Protein AF-A0A7S4CC26-F1 (afdb_monomer_lite)

Sequence (156 aa):
PGPRTLVMPVPAEPAARDADAAAPRGAADDAGGARDVPTRAAEDPASACGAPAGGPRGDAGLRPLRVLFMHGLESGPLGSKAQYLSGRFQAVETPDMQMSLWRIDRRNSLTRSLLRTVVSGLWPSQWVAGAMTESLAGCLEVQRAAVADFRPDVVV

Secondary structure (DSSP, 8-state):
-------PPPPPPP--------------------------------SSS------------PPPPEEE----TT--TTSHHHHHHHTT-SEEE-----EESS-TTSTEEHHHHHHHHHHTT--HHHHHHHHHHHHHHHHHHHHHHHHHHH--SEE-

pLDDT: mean 73.36, std 20.67, range [33.28, 97.5]

Foldseek 3Di:
DDDDDDDDDDPDDDPDDPDDDDDDDDDDDPDDDPPPPPPPPPPDPPPPDDDPPDDDDPPPPDDFAAEEEEDDQVAACPGPVVVVCVVPGVHYDYFGLQEDDPDLPTQLYLVVQLVVCVVVVDDPVCSNVRSVVSSVVSSVVSVVVCCVVRVGPYYD

Radius of gyration: 20.65 Å; chains: 1; bounding box: 57×34×63 Å

Structure (mmCIF, N/CA/C/O backbone):
data_AF-A0A7S4CC26-F1
#
_entry.id   AF-A0A7S4CC26-F1
#
loop_
_atom_site.group_PDB
_atom_site.id
_atom_site.type_symbol
_atom_site.label_atom_id
_atom_site.label_alt_id
_atom_site.label_comp_id
_atom_site.label_asym_id
_atom_site.label_entity_id
_atom_site.label_seq_id
_atom_site.pdbx_PDB_ins_code
_atom_site.Cartn_x
_atom_site.Cartn_y
_atom_site.Cartn_z
_atom_site.occupancy
_atom_site.B_iso_or_equiv
_atom_site.auth_seq_id
_atom_site.auth_comp_id
_atom_site.auth_asym_id
_atom_site.auth_atom_id
_atom_site.pdbx_PDB_model_num
ATOM 1 N N . PRO A 1 1 ? -32.253 14.923 7.658 1.00 59.09 1 PRO A N 1
ATOM 2 C CA . PRO A 1 1 ? -30.943 14.828 8.349 1.00 59.09 1 PRO A CA 1
ATOM 3 C C . PRO A 1 1 ? -29.821 14.520 7.343 1.00 59.09 1 PRO A C 1
ATOM 5 O O . PRO A 1 1 ? -29.823 13.452 6.744 1.00 59.09 1 PRO A O 1
ATOM 8 N N . GLY A 1 2 ? -28.942 15.493 7.079 1.00 60.69 2 GLY A N 1
ATOM 9 C CA . GLY A 1 2 ? -27.825 15.345 6.133 1.00 60.69 2 GLY A CA 1
ATOM 10 C C . GLY A 1 2 ? -26.623 14.590 6.726 1.00 60.69 2 GLY A C 1
ATOM 11 O O . GLY A 1 2 ? -26.572 14.401 7.946 1.00 60.69 2 GLY A O 1
ATOM 12 N N . PRO A 1 3 ? -25.660 14.158 5.890 1.00 54.72 3 PRO A N 1
ATOM 13 C CA . PRO A 1 3 ? -24.458 13.474 6.355 1.00 54.72 3 PRO A CA 1
ATOM 14 C C . PRO A 1 3 ? -23.608 14.412 7.222 1.00 54.72 3 PRO A C 1
ATOM 16 O O . PRO A 1 3 ? -23.310 15.542 6.837 1.00 54.72 3 PRO A O 1
ATOM 19 N N . ARG A 1 4 ? -23.232 13.948 8.418 1.00 57.81 4 ARG A N 1
ATOM 20 C CA . ARG A 1 4 ? -22.296 14.648 9.304 1.00 57.81 4 ARG A CA 1
ATOM 21 C C . ARG A 1 4 ? -20.874 14.236 8.937 1.00 57.81 4 ARG A C 1
ATOM 23 O O . ARG A 1 4 ? -20.470 13.116 9.230 1.00 57.81 4 ARG A O 1
ATOM 30 N N . THR A 1 5 ? -20.122 15.140 8.323 1.00 52.19 5 THR A N 1
ATOM 31 C CA . THR A 1 5 ? -18.679 14.971 8.125 1.00 52.19 5 THR A CA 1
ATOM 32 C C . THR A 1 5 ? -17.976 15.159 9.467 1.00 52.19 5 THR A C 1
ATOM 34 O O . THR A 1 5 ? -17.990 16.252 10.032 1.00 52.19 5 THR A O 1
ATOM 37 N N . LEU A 1 6 ? -17.386 14.091 10.003 1.00 61.38 6 LEU A N 1
ATOM 38 C CA . LEU A 1 6 ? -16.538 14.161 11.188 1.00 61.38 6 LEU A CA 1
ATOM 39 C C . LEU A 1 6 ? -15.134 14.597 10.749 1.00 61.38 6 LEU A C 1
ATOM 41 O O . LEU A 1 6 ? -14.374 13.799 10.209 1.00 61.38 6 LEU A O 1
ATOM 45 N N . VAL A 1 7 ? -14.792 15.865 10.964 1.00 58.50 7 VAL A N 1
ATOM 46 C CA . VAL A 1 7 ? -13.420 16.351 10.778 1.00 58.50 7 VAL A CA 1
ATOM 47 C C . VAL A 1 7 ? -12.640 16.017 12.045 1.00 58.50 7 VAL A C 1
ATOM 49 O O . VAL A 1 7 ? -12.906 16.583 13.105 1.00 58.50 7 VAL A O 1
ATOM 52 N N . MET A 1 8 ? -11.706 15.070 11.961 1.00 54.47 8 MET A N 1
ATOM 53 C CA . MET A 1 8 ? -10.798 14.794 13.071 1.00 54.47 8 MET A CA 1
ATOM 54 C C . MET A 1 8 ? -9.665 15.829 13.078 1.00 54.47 8 MET A C 1
ATOM 56 O O . MET A 1 8 ? -9.045 16.043 12.035 1.00 54.47 8 MET A O 1
ATOM 60 N N . PRO A 1 9 ? -9.372 16.477 14.220 1.00 67.94 9 PRO A N 1
ATOM 61 C CA . PRO A 1 9 ? -8.213 17.352 14.325 1.00 67.94 9 PRO A CA 1
ATOM 62 C C . PRO A 1 9 ? -6.939 16.521 14.138 1.00 67.94 9 PRO A C 1
ATOM 64 O O . PRO A 1 9 ? -6.710 15.550 14.861 1.00 67.94 9 PRO A O 1
ATOM 67 N N . VAL A 1 10 ? -6.120 16.898 13.155 1.00 69.94 10 VAL A N 1
ATOM 68 C CA . VAL A 1 10 ? -4.783 16.328 12.961 1.00 69.94 10 VAL A CA 1
ATOM 69 C C . VAL A 1 10 ? -3.922 16.791 14.143 1.00 69.94 10 VAL A C 1
ATOM 71 O O . VAL A 1 10 ? -3.829 18.002 14.364 1.00 69.94 10 VAL A O 1
ATOM 74 N N . PRO A 1 11 ? -3.336 15.884 14.946 1.00 63.31 11 PRO A N 1
ATOM 75 C CA . PRO A 1 11 ? -2.432 16.293 16.012 1.00 63.31 11 PRO A CA 1
ATOM 76 C C . PRO A 1 11 ? -1.239 17.040 15.406 1.00 63.31 11 PRO A C 1
ATOM 78 O O . PRO A 1 11 ? -0.717 16.634 14.369 1.00 63.31 11 PRO A O 1
ATOM 81 N N . ALA A 1 12 ? -0.830 18.138 16.047 1.00 69.31 12 ALA A N 1
ATOM 82 C CA . ALA A 1 12 ? 0.349 18.894 15.642 1.00 69.31 12 ALA A CA 1
ATOM 83 C C . ALA A 1 12 ? 1.565 17.957 15.574 1.00 69.31 12 ALA A C 1
ATOM 85 O O . ALA A 1 12 ? 1.810 17.198 16.517 1.00 69.31 12 ALA A O 1
ATOM 86 N N . GLU A 1 13 ? 2.295 17.989 14.456 1.00 57.09 13 GLU A N 1
ATOM 87 C CA . GLU A 1 13 ? 3.523 17.213 14.316 1.00 57.09 13 GLU A CA 1
ATOM 88 C C . GLU A 1 13 ? 4.497 17.578 15.445 1.00 57.09 13 GLU A C 1
ATOM 90 O O . GLU A 1 13 ? 4.681 18.765 15.740 1.00 57.09 13 GLU A O 1
ATOM 95 N N . PRO A 1 14 ? 5.132 16.592 16.101 1.00 62.78 14 PRO A N 1
ATOM 96 C CA . PRO A 1 14 ? 6.229 16.889 17.002 1.00 62.78 14 PRO A CA 1
ATOM 97 C C . PRO A 1 14 ? 7.335 17.574 16.194 1.00 62.78 14 PRO A C 1
ATOM 99 O O . PRO A 1 14 ? 7.742 17.068 15.149 1.00 62.78 14 PRO A O 1
ATOM 102 N N . ALA A 1 15 ? 7.797 18.729 16.683 1.00 59.16 15 ALA A N 1
ATOM 103 C CA . ALA A 1 15 ? 8.883 19.490 16.080 1.00 59.16 15 ALA A CA 1
ATOM 104 C C . ALA A 1 15 ? 10.038 18.553 15.701 1.00 59.16 15 ALA A C 1
ATOM 106 O O . ALA A 1 15 ? 10.518 17.784 16.543 1.00 59.16 15 ALA A O 1
ATOM 107 N N . ALA A 1 16 ? 10.431 18.606 14.426 1.00 44.78 16 ALA A N 1
ATOM 108 C CA . ALA A 1 16 ? 11.538 17.843 13.880 1.00 44.78 16 ALA A CA 1
ATOM 109 C C . ALA A 1 16 ? 12.756 18.018 14.794 1.00 44.78 16 ALA A C 1
ATOM 111 O O . ALA A 1 16 ? 13.271 19.121 14.961 1.00 44.78 16 ALA A O 1
ATOM 112 N N . ARG A 1 17 ? 13.178 16.927 15.437 1.00 52.69 17 ARG A N 1
ATOM 113 C CA . ARG A 1 17 ? 14.485 16.880 16.085 1.00 52.69 17 ARG A CA 1
ATOM 114 C C . ARG A 1 17 ? 15.518 16.891 14.971 1.00 52.69 17 ARG A C 1
ATOM 116 O O . ARG A 1 17 ? 15.419 16.069 14.060 1.00 52.69 17 ARG A O 1
ATOM 123 N N . ASP A 1 18 ? 16.465 17.818 15.065 1.00 44.84 18 ASP A N 1
ATOM 124 C CA . ASP A 1 18 ? 17.619 17.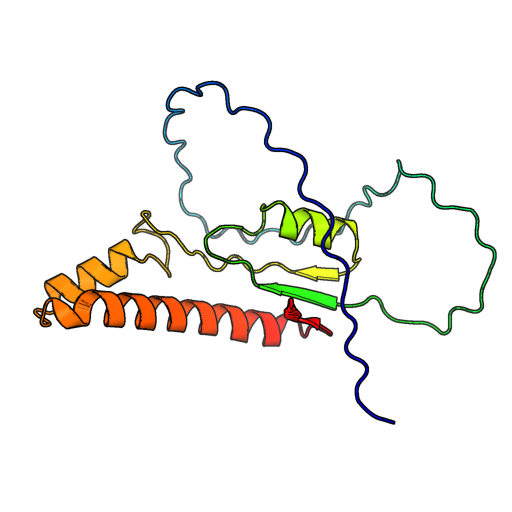906 14.180 1.00 44.84 18 ASP A CA 1
ATOM 125 C C . ASP A 1 18 ? 18.243 16.517 14.014 1.00 44.84 18 ASP A C 1
ATOM 127 O O . ASP A 1 18 ? 18.694 15.882 14.973 1.00 44.84 18 ASP A O 1
ATOM 131 N N . ALA A 1 19 ? 18.173 16.013 12.783 1.00 45.62 19 ALA A N 1
ATOM 132 C CA . ALA A 1 19 ? 18.759 14.749 12.392 1.00 45.62 19 ALA A CA 1
ATOM 133 C C . ALA A 1 19 ? 20.274 14.940 12.321 1.00 45.62 19 ALA A C 1
ATOM 135 O O . ALA A 1 19 ? 20.821 15.388 11.314 1.00 45.62 19 ALA A O 1
ATOM 136 N N . ASP A 1 20 ? 20.928 14.614 13.428 1.00 43.22 20 ASP A N 1
ATOM 137 C CA . ASP A 1 20 ? 22.369 14.449 13.497 1.00 43.22 20 ASP A CA 1
ATOM 138 C C . ASP A 1 20 ? 22.813 13.353 12.510 1.00 43.22 20 ASP A C 1
ATOM 140 O O . ASP A 1 20 ? 22.125 12.345 12.299 1.00 43.22 20 ASP A O 1
ATOM 144 N N . ALA A 1 21 ? 23.946 13.591 11.858 1.00 50.72 21 ALA A N 1
ATOM 145 C CA . ALA A 1 21 ? 24.434 12.851 10.703 1.00 50.72 21 ALA A CA 1
ATOM 146 C C . ALA A 1 21 ? 24.610 11.347 10.993 1.00 50.72 21 ALA A C 1
ATOM 148 O O . ALA A 1 21 ? 25.592 10.913 11.597 1.00 50.72 21 ALA A O 1
ATOM 149 N N . ALA A 1 22 ? 23.680 10.521 10.506 1.00 40.91 22 ALA A N 1
ATOM 150 C CA . ALA A 1 22 ? 23.797 9.068 10.552 1.00 40.91 22 ALA A CA 1
ATOM 151 C C . ALA A 1 22 ? 24.487 8.539 9.283 1.00 40.91 22 ALA A C 1
ATOM 153 O O . ALA A 1 22 ? 23.945 8.588 8.180 1.00 40.91 22 ALA A O 1
ATOM 154 N N . ALA A 1 23 ? 25.694 8.009 9.479 1.00 38.34 23 ALA A N 1
ATOM 155 C CA . ALA A 1 23 ? 26.472 7.243 8.510 1.00 38.34 23 ALA A CA 1
ATOM 156 C C . ALA A 1 23 ? 25.659 6.105 7.844 1.00 38.34 23 ALA A C 1
ATOM 158 O O . ALA A 1 23 ? 24.732 5.568 8.462 1.00 38.34 23 ALA A O 1
ATOM 159 N N . PRO A 1 24 ? 26.021 5.681 6.614 1.00 45.22 24 PRO A N 1
ATOM 160 C CA . PRO A 1 24 ? 25.310 4.631 5.890 1.00 45.22 24 PRO A CA 1
ATOM 161 C C . PRO A 1 24 ? 25.393 3.305 6.654 1.00 45.22 24 PRO A C 1
ATOM 163 O O . PRO A 1 24 ? 26.444 2.667 6.723 1.00 45.22 24 PRO A O 1
ATOM 166 N N . ARG A 1 25 ? 24.270 2.878 7.240 1.00 42.69 25 ARG A N 1
ATOM 167 C CA . ARG A 1 25 ? 24.131 1.525 7.783 1.00 42.69 25 ARG A CA 1
ATOM 168 C C . ARG A 1 25 ? 23.895 0.569 6.623 1.00 42.69 25 ARG A C 1
ATOM 170 O O . ARG A 1 25 ? 22.984 0.768 5.823 1.00 42.69 25 ARG A O 1
ATOM 177 N N . GLY A 1 26 ? 24.777 -0.422 6.541 1.00 34.66 26 GLY A N 1
ATOM 178 C CA . GLY A 1 26 ? 24.807 -1.438 5.503 1.00 34.66 26 GLY A CA 1
ATOM 179 C C . GLY A 1 26 ? 23.460 -2.121 5.302 1.00 34.66 26 GLY A C 1
ATOM 180 O O . GLY A 1 26 ? 22.695 -2.328 6.246 1.00 34.66 26 GLY A O 1
ATOM 181 N N . ALA A 1 27 ? 23.211 -2.454 4.038 1.00 42.59 27 ALA A N 1
ATOM 182 C CA . ALA A 1 27 ? 22.145 -3.328 3.597 1.00 42.59 27 ALA A CA 1
ATOM 183 C C . ALA A 1 27 ? 22.159 -4.612 4.438 1.00 42.59 27 ALA A C 1
ATOM 185 O O . ALA A 1 27 ? 23.053 -5.443 4.303 1.00 42.59 27 ALA A O 1
ATOM 186 N N . ALA A 1 28 ? 21.188 -4.736 5.339 1.0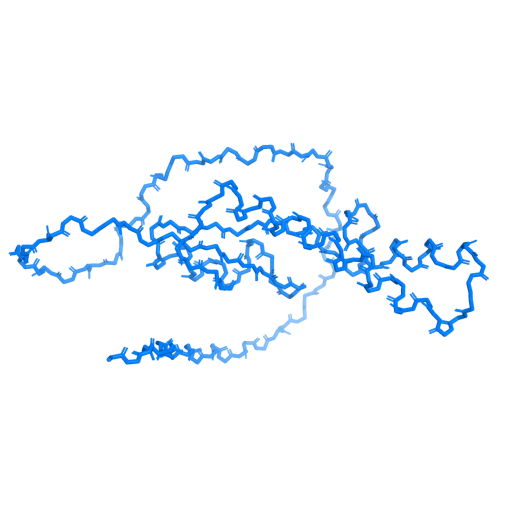0 40.88 28 ALA A N 1
ATOM 187 C CA . ALA A 1 28 ? 20.847 -6.018 5.917 1.00 40.88 28 ALA A CA 1
ATOM 188 C C . ALA A 1 28 ? 20.030 -6.778 4.869 1.00 40.88 28 ALA A C 1
ATOM 190 O O . ALA A 1 28 ? 19.003 -6.286 4.393 1.00 40.88 28 ALA A O 1
ATOM 191 N N . ASP A 1 29 ? 20.541 -7.947 4.501 1.00 41.56 29 ASP A N 1
ATOM 192 C CA . ASP A 1 29 ? 19.890 -8.938 3.660 1.00 41.56 29 ASP A CA 1
ATOM 193 C C . ASP A 1 29 ? 18.539 -9.342 4.260 1.00 41.56 29 ASP A C 1
ATOM 195 O O . ASP A 1 29 ? 18.454 -10.193 5.144 1.00 41.56 29 ASP A O 1
ATOM 199 N N . ASP A 1 30 ? 17.464 -8.733 3.765 1.00 41.91 30 ASP A N 1
ATOM 200 C CA . ASP A 1 30 ? 16.104 -9.190 4.031 1.00 41.91 30 ASP A CA 1
ATOM 201 C C . ASP A 1 30 ? 15.706 -10.126 2.887 1.00 41.91 30 ASP A C 1
ATOM 203 O O . ASP A 1 30 ? 15.139 -9.726 1.864 1.00 41.91 30 ASP A O 1
ATOM 207 N N . ALA A 1 31 ? 16.119 -11.387 3.038 1.00 37.22 31 ALA A N 1
ATOM 208 C CA . ALA A 1 31 ? 15.749 -12.477 2.156 1.00 37.22 31 ALA A CA 1
ATOM 209 C C . ALA A 1 31 ? 14.220 -12.567 2.086 1.00 37.22 31 ALA A C 1
ATOM 211 O O . ALA A 1 31 ? 13.539 -12.811 3.085 1.00 37.22 31 ALA A O 1
ATOM 212 N N . GLY A 1 32 ? 13.699 -12.356 0.878 1.00 41.53 32 GLY A N 1
ATOM 213 C CA . GLY A 1 32 ? 12.294 -12.489 0.537 1.00 41.53 32 GLY A CA 1
ATOM 214 C C . GLY A 1 32 ? 11.751 -13.864 0.909 1.00 41.53 32 GLY A C 1
ATOM 215 O O . GLY A 1 32 ? 11.901 -14.833 0.175 1.00 41.53 32 GLY A O 1
ATOM 216 N N . GLY A 1 33 ? 11.063 -13.917 2.038 1.00 33.28 33 GLY A N 1
ATOM 217 C CA . GLY A 1 33 ? 9.945 -14.813 2.251 1.00 33.28 33 GLY A CA 1
ATOM 218 C C . GLY A 1 33 ? 8.731 -13.925 2.448 1.00 33.28 33 GLY A C 1
ATOM 219 O O . GLY A 1 33 ? 8.761 -13.045 3.308 1.00 33.28 33 GLY A O 1
ATOM 220 N N . ALA A 1 34 ? 7.674 -14.138 1.666 1.00 42.53 34 ALA A N 1
ATOM 221 C CA . ALA A 1 34 ? 6.337 -13.745 2.083 1.00 42.53 34 ALA A CA 1
ATOM 222 C C . ALA A 1 34 ? 6.056 -14.507 3.384 1.00 42.53 34 ALA A C 1
ATOM 224 O O . ALA A 1 34 ? 5.589 -15.641 3.373 1.00 42.53 34 ALA A O 1
ATOM 225 N N . ARG A 1 35 ? 6.495 -13.942 4.509 1.00 36.09 35 ARG A N 1
ATOM 226 C CA . ARG A 1 35 ? 6.121 -14.430 5.821 1.00 36.09 35 ARG A CA 1
ATOM 227 C C . ARG A 1 35 ? 4.666 -14.031 5.946 1.00 36.09 35 ARG A C 1
ATOM 229 O O . ARG A 1 35 ? 4.380 -12.835 6.004 1.00 36.09 35 ARG A O 1
ATOM 236 N N . ASP A 1 36 ? 3.782 -15.023 5.950 1.00 36.78 36 ASP A N 1
ATOM 237 C CA . ASP A 1 36 ? 2.507 -14.913 6.642 1.00 36.78 36 ASP A CA 1
ATOM 238 C C . ASP A 1 36 ? 2.831 -14.258 7.979 1.00 36.78 36 ASP A C 1
ATOM 240 O O . ASP A 1 36 ? 3.490 -14.860 8.828 1.00 36.78 36 ASP A O 1
ATOM 244 N N . VAL A 1 37 ? 2.517 -12.970 8.115 1.00 40.66 37 VAL A N 1
ATOM 245 C CA . VAL A 1 37 ? 2.619 -12.302 9.402 1.00 40.66 37 VAL A CA 1
ATOM 246 C C . VAL A 1 37 ? 1.584 -13.039 10.233 1.00 40.66 37 VAL A C 1
ATOM 248 O O . VAL A 1 37 ? 0.399 -12.919 9.913 1.00 40.66 37 VAL A O 1
ATOM 251 N N . PRO A 1 38 ? 1.975 -13.850 11.236 1.00 33.72 38 PRO A N 1
ATOM 252 C CA . PRO A 1 38 ? 0.978 -14.417 12.111 1.00 33.72 38 PRO A CA 1
ATOM 253 C C . PRO A 1 38 ? 0.240 -13.216 12.677 1.00 33.72 38 PRO A C 1
ATOM 255 O O . PRO A 1 38 ? 0.860 -12.332 13.278 1.00 33.72 38 PRO A O 1
ATOM 258 N N . THR A 1 39 ? -1.064 -13.148 12.419 1.00 42.66 39 THR A N 1
ATOM 259 C CA . THR A 1 39 ? -1.982 -12.298 13.159 1.00 42.66 39 THR A CA 1
ATOM 260 C C . THR A 1 39 ? -1.781 -12.706 14.609 1.00 42.66 39 THR A C 1
ATOM 262 O O . THR A 1 39 ? -2.346 -13.694 15.074 1.00 42.66 39 THR A O 1
ATOM 265 N N . ARG A 1 40 ? -0.848 -12.041 15.299 1.00 38.06 40 ARG A N 1
ATOM 266 C CA . ARG A 1 40 ? -0.641 -12.238 16.722 1.00 38.06 40 ARG A CA 1
ATOM 267 C C . ARG A 1 40 ? -2.005 -11.959 17.320 1.00 38.06 40 ARG A C 1
ATOM 269 O O . ARG A 1 40 ? -2.511 -10.846 17.181 1.00 38.06 40 ARG A O 1
ATOM 276 N N . ALA A 1 41 ? -2.603 -12.986 17.923 1.00 41.34 41 ALA A N 1
ATOM 277 C CA . ALA A 1 41 ? -3.631 -12.780 18.922 1.00 41.34 41 ALA A CA 1
ATOM 278 C C . ALA A 1 41 ? -3.094 -11.665 19.817 1.00 41.34 41 ALA A C 1
ATOM 280 O O . ALA A 1 41 ? -1.975 -11.781 20.318 1.00 41.34 41 ALA A O 1
ATOM 281 N N . ALA A 1 42 ? -3.802 -10.540 19.836 1.00 47.16 42 ALA A N 1
ATOM 282 C CA . ALA A 1 42 ? -3.377 -9.340 20.521 1.00 47.16 42 ALA A CA 1
ATOM 283 C C . ALA A 1 42 ? -3.137 -9.691 21.994 1.00 47.16 42 ALA A C 1
ATOM 285 O O . ALA A 1 42 ? -4.079 -9.809 22.771 1.00 47.16 42 ALA A O 1
ATOM 286 N N . GLU A 1 43 ? -1.879 -9.924 22.360 1.00 43.66 43 GLU A N 1
ATOM 287 C CA . GLU A 1 43 ? -1.470 -9.896 23.752 1.00 43.66 43 GLU A CA 1
ATOM 288 C C . GLU A 1 43 ? -1.484 -8.430 24.152 1.00 43.66 43 GLU A C 1
ATOM 290 O O . GLU A 1 43 ? -0.733 -7.617 23.616 1.00 43.66 43 GLU A O 1
ATOM 295 N N . ASP A 1 44 ? -2.444 -8.131 25.015 1.00 44.03 44 ASP A N 1
ATOM 296 C CA . ASP A 1 44 ? -2.928 -6.823 25.420 1.00 44.03 44 ASP A CA 1
ATOM 297 C C . ASP A 1 44 ? -1.792 -5.962 26.018 1.00 44.03 44 ASP A C 1
ATOM 299 O O . ASP A 1 44 ? -1.411 -6.156 27.176 1.00 44.03 44 ASP A O 1
ATOM 303 N N . PRO A 1 45 ? -1.208 -4.992 25.281 1.00 48.84 45 PRO A N 1
ATOM 304 C CA . PRO A 1 45 ? -0.180 -4.113 25.827 1.00 48.84 45 PRO A CA 1
ATOM 305 C C . PRO A 1 45 ? -0.793 -2.908 26.569 1.00 48.84 45 PRO A C 1
ATOM 307 O O . PRO A 1 45 ? -0.089 -1.958 26.914 1.00 48.84 45 PRO A O 1
ATOM 310 N N . ALA A 1 46 ? -2.099 -2.927 26.850 1.00 46.19 46 ALA A N 1
ATOM 311 C CA . ALA A 1 46 ? -2.846 -1.817 27.436 1.00 46.19 46 ALA A CA 1
ATOM 312 C C . ALA A 1 46 ? -2.722 -1.691 28.972 1.00 46.19 46 ALA A C 1
ATOM 314 O O . ALA A 1 46 ? -3.653 -1.236 29.630 1.00 46.19 46 ALA A O 1
ATOM 315 N N . SER A 1 47 ? -1.577 -2.039 29.573 1.00 49.69 47 SER A N 1
ATOM 316 C CA . SER A 1 47 ? -1.405 -2.004 31.039 1.00 49.69 47 SER A CA 1
ATOM 317 C C . SER A 1 47 ? -0.547 -0.844 31.577 1.00 49.69 47 SER A C 1
ATOM 319 O O . SER A 1 47 ? 0.048 -0.977 32.647 1.00 49.69 47 SER A O 1
ATOM 321 N N . ALA A 1 48 ? -0.459 0.307 30.891 1.00 44.88 48 ALA A N 1
ATOM 322 C CA . ALA A 1 48 ? 0.329 1.441 31.415 1.00 44.88 48 ALA A CA 1
ATOM 323 C C . ALA A 1 48 ? -0.194 2.861 31.121 1.00 44.88 48 ALA A C 1
ATOM 325 O O . ALA A 1 48 ? 0.544 3.829 31.289 1.00 44.88 48 ALA A O 1
ATOM 326 N N . CYS A 1 49 ? -1.456 3.039 30.732 1.00 41.06 49 CYS A N 1
ATOM 327 C CA . CYS A 1 49 ? -2.073 4.369 30.695 1.00 41.06 49 CYS A CA 1
ATOM 328 C C . CYS A 1 49 ? -3.408 4.311 31.429 1.00 41.06 49 CYS A C 1
ATOM 330 O O . CYS A 1 49 ? -4.385 3.782 30.908 1.00 41.06 49 CYS A O 1
ATOM 332 N N . GLY A 1 50 ? -3.420 4.813 32.667 1.00 48.28 50 GLY A N 1
ATOM 333 C CA . GLY A 1 50 ? -4.594 4.838 33.534 1.00 48.28 50 GLY A CA 1
ATOM 334 C C . GLY A 1 50 ? -5.772 5.531 32.858 1.00 48.28 50 GLY A C 1
ATOM 335 O O . GLY A 1 50 ? -5.814 6.757 32.758 1.00 48.28 50 GLY A O 1
ATOM 336 N N . ALA A 1 51 ? -6.728 4.732 32.394 1.00 50.84 51 ALA A N 1
ATOM 337 C CA . ALA A 1 51 ? -8.013 5.223 31.940 1.00 50.84 51 ALA A CA 1
ATOM 338 C C . ALA A 1 51 ? -8.818 5.730 33.154 1.00 50.84 51 ALA A C 1
ATOM 340 O O . ALA A 1 51 ? -8.781 5.108 34.220 1.00 50.84 51 ALA A O 1
ATOM 341 N N . PRO A 1 52 ? -9.548 6.851 33.026 1.00 54.72 52 PRO A N 1
ATOM 342 C CA . PRO A 1 52 ? -10.409 7.339 34.092 1.00 54.72 52 PRO A CA 1
ATOM 343 C C . PRO A 1 52 ? -11.500 6.305 34.390 1.00 54.72 52 PRO A C 1
ATOM 345 O O . PRO A 1 52 ? -12.166 5.814 33.478 1.00 54.72 52 PRO A O 1
ATOM 348 N N . ALA A 1 53 ? -11.684 5.999 35.676 1.00 47.72 53 ALA A N 1
ATOM 349 C CA . ALA A 1 53 ? -12.725 5.118 36.196 1.00 47.72 53 ALA A CA 1
ATOM 350 C C . ALA A 1 53 ? -14.123 5.720 35.948 1.00 47.72 53 ALA A C 1
ATOM 352 O O . ALA A 1 53 ? -14.719 6.359 36.813 1.00 47.72 53 ALA A O 1
ATOM 353 N N . GLY A 1 54 ? -14.626 5.572 34.724 1.00 50.97 54 GLY A N 1
ATOM 354 C CA . GLY A 1 54 ? -15.996 5.891 34.346 1.00 50.97 54 GLY A CA 1
ATOM 355 C C . GLY A 1 54 ? -16.897 4.698 34.636 1.00 50.97 54 GLY A C 1
ATOM 356 O O . GLY A 1 54 ? -16.674 3.618 34.101 1.00 50.97 54 GLY A O 1
ATOM 357 N N . GLY A 1 55 ? -17.894 4.895 35.502 1.00 56.03 55 GLY A N 1
ATOM 358 C CA . GLY A 1 55 ? -18.883 3.880 35.868 1.00 56.03 55 GLY A CA 1
ATOM 359 C C . GLY A 1 55 ? -19.733 3.363 34.693 1.00 56.03 55 GLY A C 1
ATOM 360 O O . GLY A 1 55 ? -19.620 3.867 33.573 1.00 56.03 55 GLY A O 1
ATOM 361 N N . PRO A 1 56 ? -20.610 2.375 34.953 1.00 57.56 56 PRO A N 1
ATOM 362 C CA . PRO A 1 56 ? -21.329 1.619 33.933 1.00 57.56 56 PRO A CA 1
ATOM 363 C C . PRO A 1 56 ? -22.352 2.510 33.223 1.00 57.56 56 PRO A C 1
ATOM 365 O O . PRO A 1 56 ? -23.500 2.654 33.645 1.00 57.56 56 PRO A O 1
ATOM 368 N N . ARG A 1 57 ? -21.930 3.143 32.129 1.00 58.00 57 ARG A N 1
ATOM 369 C CA . ARG A 1 57 ? -22.858 3.646 31.119 1.00 58.00 57 ARG A CA 1
ATOM 370 C C . ARG A 1 57 ? -23.407 2.420 30.405 1.00 58.00 57 ARG A C 1
ATOM 372 O O . ARG A 1 57 ? -22.652 1.509 30.097 1.00 58.00 57 ARG A O 1
ATOM 379 N N . GLY A 1 58 ? -24.723 2.371 30.216 1.00 58.38 58 GLY A N 1
ATOM 380 C CA . GLY A 1 58 ? -25.379 1.290 29.489 1.00 58.38 58 GLY A CA 1
ATOM 381 C C . GLY A 1 58 ? -24.842 1.224 28.065 1.00 58.38 58 GLY A C 1
ATOM 382 O O . GLY A 1 58 ? -25.330 1.931 27.185 1.00 58.38 58 GLY A O 1
ATOM 383 N N . ASP A 1 59 ? -23.813 0.406 27.867 1.00 59.78 59 ASP A N 1
ATOM 384 C CA . ASP A 1 59 ? -23.213 0.132 26.577 1.00 59.78 59 ASP A CA 1
ATOM 385 C C . ASP A 1 59 ? -24.223 -0.683 25.783 1.00 59.78 59 ASP A C 1
ATOM 387 O O . ASP A 1 59 ? -24.374 -1.891 25.966 1.00 59.78 59 ASP A O 1
ATOM 391 N N . ALA A 1 60 ? -24.953 -0.013 24.899 1.00 62.41 60 ALA A N 1
ATOM 392 C CA . ALA A 1 60 ? -25.720 -0.662 23.852 1.00 62.41 60 ALA A CA 1
ATOM 393 C C . ALA A 1 60 ? -24.748 -1.329 22.861 1.00 62.41 60 ALA A C 1
ATOM 395 O O . ALA A 1 60 ? -24.601 -0.849 21.746 1.00 62.41 60 ALA A O 1
ATOM 396 N N . GLY A 1 61 ? -24.040 -2.374 23.306 1.00 72.94 61 GLY A N 1
ATOM 397 C CA . GLY A 1 61 ? -23.236 -3.333 22.543 1.00 72.94 61 GLY A CA 1
ATOM 398 C C . GLY A 1 61 ? -22.594 -2.815 21.259 1.00 72.94 61 GLY A C 1
ATOM 399 O O . GLY A 1 61 ? -22.694 -3.484 20.230 1.00 72.94 61 GLY A O 1
ATOM 400 N N . LEU A 1 62 ? -21.989 -1.622 21.270 1.00 80.38 62 LEU A N 1
ATOM 401 C CA . LEU A 1 62 ? -21.421 -1.055 20.055 1.00 80.38 62 LEU A CA 1
ATOM 402 C C . LEU A 1 62 ? -20.182 -1.867 19.698 1.00 80.38 62 LEU A C 1
ATOM 404 O O . LEU A 1 62 ? -19.211 -1.909 20.454 1.00 80.38 62 LEU A O 1
ATOM 408 N N . ARG A 1 63 ? -20.237 -2.538 18.544 1.00 88.75 63 ARG A N 1
ATOM 409 C CA . ARG A 1 63 ? -19.092 -3.291 18.039 1.00 88.75 63 ARG A CA 1
ATOM 410 C C . ARG A 1 63 ? -17.906 -2.341 17.806 1.00 88.75 63 ARG A C 1
ATOM 412 O O . ARG A 1 63 ? -18.130 -1.200 17.388 1.00 88.75 63 ARG A O 1
ATOM 419 N N . PRO A 1 64 ? -16.664 -2.799 18.022 1.00 91.81 64 PRO A N 1
ATOM 420 C CA . PRO A 1 64 ? -15.481 -1.996 17.741 1.00 91.81 64 PRO A CA 1
ATOM 421 C C . PRO A 1 64 ? -15.439 -1.533 16.280 1.00 91.81 64 PRO A C 1
ATOM 423 O O . PRO A 1 64 ? -15.754 -2.310 15.377 1.00 91.81 64 PRO A O 1
ATOM 426 N N . LEU A 1 65 ? -15.041 -0.277 16.052 1.00 94.75 65 LEU A N 1
ATOM 427 C CA . LEU A 1 65 ? -14.899 0.286 14.708 1.00 94.75 65 LEU A CA 1
ATOM 428 C C . LEU A 1 65 ? -13.713 -0.361 13.988 1.00 94.75 65 LEU A C 1
ATOM 430 O O . LEU A 1 65 ? -12.596 -0.352 14.508 1.00 94.75 65 LEU A O 1
ATOM 434 N N . ARG A 1 66 ? -13.953 -0.883 12.784 1.00 96.50 66 ARG A N 1
ATOM 435 C CA . ARG A 1 66 ? -12.939 -1.531 11.948 1.00 96.50 66 ARG A CA 1
ATOM 436 C C . ARG A 1 66 ? -12.388 -0.526 10.945 1.00 96.50 66 ARG A C 1
ATOM 438 O O . ARG A 1 66 ? -13.101 -0.093 10.039 1.00 96.50 66 ARG A O 1
ATOM 445 N N . VAL A 1 67 ? -11.127 -0.152 11.112 1.00 97.00 67 VAL A N 1
ATOM 446 C CA . VAL A 1 67 ? -10.445 0.875 10.322 1.00 97.00 67 VAL A CA 1
ATOM 447 C C . VAL A 1 67 ? -9.440 0.215 9.385 1.00 97.00 67 VAL A C 1
ATOM 449 O O . VAL A 1 67 ? -8.525 -0.468 9.835 1.00 97.00 67 VAL A O 1
ATOM 452 N N . LEU A 1 68 ? -9.593 0.418 8.081 1.00 97.50 68 LEU A N 1
ATOM 453 C CA . LEU A 1 68 ? -8.575 0.044 7.101 1.00 97.50 68 LEU A CA 1
ATOM 454 C C . LEU A 1 68 ? -7.768 1.288 6.749 1.00 97.50 68 LEU A C 1
ATOM 456 O O . LEU A 1 68 ? -8.306 2.216 6.151 1.00 97.50 68 LEU A O 1
ATOM 460 N N . PHE A 1 69 ? -6.494 1.311 7.118 1.00 97.00 69 PHE A N 1
ATOM 461 C CA . PHE A 1 69 ? -5.594 2.411 6.800 1.00 97.00 69 PHE A CA 1
ATOM 462 C C . PHE A 1 69 ? -4.812 2.108 5.520 1.0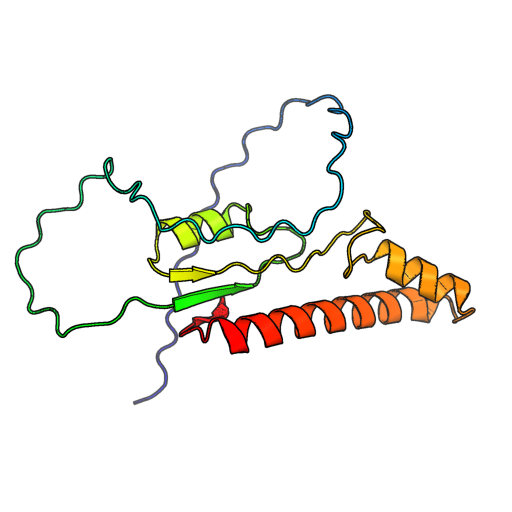0 97.00 69 PHE A C 1
ATOM 464 O O . PHE A 1 69 ? -3.980 1.201 5.482 1.00 97.00 69 PHE A O 1
ATOM 471 N N . MET A 1 70 ? -5.068 2.877 4.468 1.00 94.88 70 MET A N 1
ATOM 472 C CA . MET A 1 70 ? -4.349 2.808 3.203 1.00 94.88 70 MET A CA 1
ATOM 473 C C . MET A 1 70 ? -3.169 3.769 3.261 1.00 94.88 70 MET A C 1
ATOM 475 O O . MET A 1 70 ? -3.299 4.987 3.154 1.00 94.88 70 MET A O 1
ATOM 479 N N . HIS A 1 71 ? -1.985 3.206 3.465 1.00 92.62 71 HIS A N 1
ATOM 480 C CA . HIS A 1 71 ? -0.780 4.005 3.602 1.00 92.62 71 HIS A CA 1
ATOM 481 C C . HIS A 1 71 ? -0.332 4.605 2.251 1.00 92.62 71 HIS A C 1
ATOM 483 O O . HIS A 1 71 ? -0.907 4.314 1.213 1.00 92.62 71 HIS A O 1
ATOM 489 N N . GLY A 1 72 ? 0.671 5.485 2.238 1.00 87.62 72 GLY A N 1
ATOM 490 C CA . GLY A 1 72 ? 1.244 6.052 1.005 1.00 87.62 72 GLY A CA 1
ATOM 491 C C . GLY A 1 72 ? 2.669 5.555 0.754 1.00 87.62 72 GLY A C 1
ATOM 492 O O . GLY A 1 72 ? 3.146 4.658 1.444 1.00 87.62 72 GLY A O 1
ATOM 493 N N . LEU A 1 73 ? 3.391 6.185 -0.177 1.00 82.44 73 LEU A N 1
ATOM 494 C CA . LEU A 1 73 ? 4.834 5.943 -0.366 1.00 82.44 73 LEU A CA 1
ATOM 495 C C . LEU A 1 73 ? 5.669 6.319 0.870 1.00 82.44 73 LEU A C 1
ATOM 497 O O . LEU A 1 73 ? 6.735 5.757 1.097 1.00 82.44 73 LEU A O 1
ATOM 501 N N . GLU A 1 74 ? 5.176 7.271 1.659 1.00 78.06 74 GLU A N 1
ATOM 502 C CA . GLU A 1 74 ? 5.903 7.879 2.778 1.00 78.06 74 GLU A CA 1
ATOM 503 C C . GLU A 1 74 ? 5.658 7.182 4.119 1.00 78.06 74 GLU A C 1
ATOM 505 O O . GLU A 1 74 ? 6.284 7.491 5.127 1.00 78.06 74 GLU A O 1
ATOM 510 N N . SER A 1 75 ? 4.704 6.260 4.179 1.00 79.31 75 SER A N 1
ATOM 511 C CA . SER A 1 75 ? 4.313 5.595 5.419 1.00 79.31 75 SER A CA 1
ATOM 512 C C . SER A 1 75 ? 4.106 4.137 5.081 1.00 79.31 75 SER A C 1
ATOM 514 O O . SER A 1 75 ? 3.239 3.863 4.278 1.00 79.31 75 SER A O 1
ATOM 516 N N . GLY A 1 76 ? 4.898 3.213 5.619 1.00 86.88 76 GLY A N 1
ATOM 517 C CA . GLY A 1 76 ? 4.613 1.779 5.499 1.00 86.88 76 GLY A CA 1
ATOM 518 C C . GLY A 1 76 ? 3.631 1.301 6.579 1.00 86.88 76 GLY A C 1
ATOM 519 O O . GLY A 1 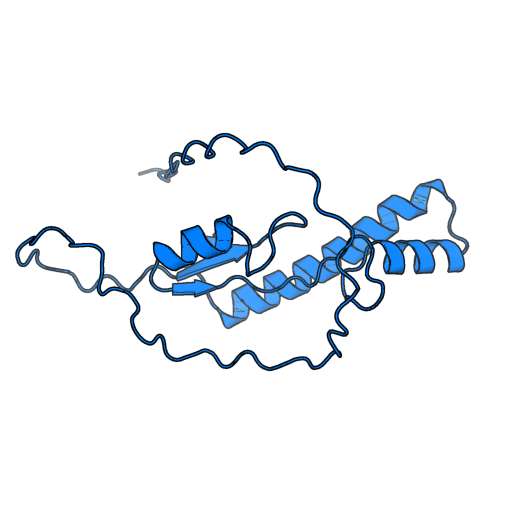76 ? 3.175 2.113 7.391 1.00 86.88 76 GLY A O 1
ATOM 520 N N . PRO A 1 77 ? 3.391 -0.017 6.691 1.00 91.06 77 PRO A N 1
ATOM 521 C CA . PRO A 1 77 ? 2.623 -0.603 7.800 1.00 91.06 77 PRO A CA 1
ATOM 522 C C . PRO A 1 77 ? 3.238 -0.323 9.182 1.00 91.06 77 PRO A C 1
ATOM 524 O O . PRO A 1 77 ? 2.554 -0.369 10.198 1.00 91.06 77 PRO A O 1
ATOM 527 N N . LEU A 1 78 ? 4.529 0.016 9.222 1.00 92.75 78 LEU A N 1
ATOM 528 C CA . LEU A 1 78 ? 5.252 0.407 10.433 1.00 92.75 78 LEU A CA 1
ATOM 529 C C . LEU A 1 78 ? 5.399 1.930 10.584 1.00 92.75 78 LEU A C 1
ATOM 531 O O . LEU A 1 78 ? 6.120 2.380 11.470 1.00 92.75 78 LEU A O 1
ATOM 535 N N . GLY A 1 79 ? 4.768 2.734 9.724 1.00 92.75 79 GLY A N 1
ATOM 536 C CA . GLY A 1 79 ? 4.858 4.193 9.777 1.00 92.75 79 GLY A CA 1
ATOM 537 C C . GLY A 1 79 ? 4.125 4.791 10.981 1.00 92.75 79 GLY A C 1
ATOM 538 O O . GLY A 1 79 ? 3.187 4.195 11.510 1.00 92.75 79 GLY A O 1
ATOM 539 N N . SER A 1 80 ? 4.502 6.009 11.380 1.00 94.06 80 SER A N 1
ATOM 540 C CA . SER A 1 80 ? 3.945 6.689 12.562 1.00 94.06 80 SER A CA 1
ATOM 541 C C . SER A 1 80 ? 2.416 6.794 12.540 1.00 94.06 80 SER A C 1
ATOM 543 O O . SER A 1 80 ? 1.782 6.671 13.582 1.00 94.06 80 SER A O 1
ATOM 545 N N . LYS A 1 81 ? 1.803 6.965 11.357 1.00 94.25 81 LYS A N 1
ATOM 546 C CA . LYS A 1 81 ? 0.338 7.011 11.199 1.00 94.25 81 LYS A CA 1
ATOM 547 C C . LYS A 1 81 ? -0.326 5.657 11.461 1.00 94.25 81 LYS A C 1
ATOM 549 O O . LYS A 1 81 ? -1.320 5.608 12.176 1.00 94.25 81 LYS A O 1
ATOM 554 N N . ALA A 1 82 ? 0.246 4.572 10.938 1.00 94.94 82 ALA A N 1
ATOM 555 C CA . ALA A 1 82 ? -0.257 3.220 11.173 1.00 94.94 82 ALA A CA 1
ATOM 556 C C . ALA A 1 82 ? -0.164 2.871 12.664 1.00 94.94 82 ALA A C 1
ATOM 558 O O . ALA A 1 82 ? -1.148 2.458 13.268 1.00 94.94 82 ALA A O 1
ATOM 559 N N . GLN A 1 83 ? 0.986 3.154 13.287 1.00 95.69 83 GLN A N 1
ATOM 560 C CA . GLN A 1 83 ? 1.179 2.958 14.726 1.00 95.69 83 GLN A CA 1
ATOM 561 C C . GLN A 1 83 ? 0.204 3.801 15.562 1.00 95.69 83 GLN A C 1
ATOM 563 O O . GLN A 1 83 ? -0.386 3.295 16.515 1.00 95.69 83 GLN A O 1
ATOM 568 N N . TYR A 1 84 ? -0.006 5.068 15.188 1.00 95.44 84 TYR A N 1
ATOM 569 C CA . TYR A 1 84 ? -0.958 5.956 15.855 1.00 95.44 84 TYR A CA 1
ATOM 570 C C . TYR A 1 84 ? -2.390 5.410 15.806 1.00 95.44 84 TYR A C 1
ATOM 572 O O . TYR A 1 84 ? -3.074 5.386 16.830 1.00 95.44 84 TYR A O 1
ATOM 580 N N . LEU A 1 85 ? -2.844 4.956 14.633 1.00 95.25 85 LEU A N 1
ATOM 581 C CA . LEU A 1 85 ? -4.186 4.399 14.467 1.00 95.25 85 LEU A CA 1
ATOM 582 C C . LEU A 1 85 ? -4.338 3.094 15.256 1.00 95.25 85 LEU A C 1
ATOM 584 O O . LEU A 1 85 ? -5.299 2.960 16.014 1.00 95.25 85 LEU A O 1
ATOM 588 N N . SER A 1 86 ? -3.372 2.178 15.155 1.00 94.94 86 SER A N 1
ATOM 589 C CA . SER A 1 86 ? -3.388 0.901 15.880 1.00 94.94 86 SER A CA 1
ATOM 590 C C . SER A 1 86 ? -3.373 1.068 17.401 1.00 94.94 86 SER A C 1
ATOM 592 O O . SER A 1 86 ? -3.941 0.249 18.111 1.00 94.94 86 SER A O 1
ATOM 594 N N . GLY A 1 87 ? -2.769 2.140 17.924 1.00 94.88 87 GLY A N 1
ATOM 595 C CA . GLY A 1 87 ? -2.809 2.453 19.356 1.00 94.88 87 GLY A CA 1
ATOM 596 C C . GLY A 1 87 ? -4.139 3.043 19.845 1.00 94.88 87 GLY A C 1
ATOM 597 O O . GLY A 1 87 ? -4.336 3.172 21.052 1.00 94.88 87 GLY A O 1
ATOM 598 N N . ARG A 1 88 ? -5.043 3.445 18.938 1.00 95.50 88 ARG A N 1
ATOM 599 C CA . ARG A 1 88 ? -6.259 4.209 19.273 1.00 95.50 88 ARG A CA 1
ATOM 600 C C . ARG A 1 88 ? -7.561 3.501 18.908 1.00 95.50 88 ARG A C 1
ATOM 602 O O . ARG A 1 88 ? -8.584 3.770 19.535 1.00 95.50 88 ARG A O 1
ATOM 609 N N . PHE A 1 89 ? -7.533 2.612 17.923 1.00 95.50 89 PHE A N 1
ATOM 610 C CA . PHE A 1 89 ? -8.679 1.806 17.518 1.00 95.50 89 PHE A CA 1
ATOM 611 C C . PHE A 1 89 ? -8.376 0.326 17.740 1.00 95.50 89 PHE A C 1
ATOM 613 O O . PHE A 1 89 ? -7.259 -0.129 17.530 1.00 95.50 89 PHE A O 1
ATOM 620 N N . GLN A 1 90 ? -9.391 -0.433 18.149 1.00 93.62 90 GLN A N 1
ATOM 621 C CA . GLN A 1 90 ? -9.225 -1.850 18.492 1.00 93.62 90 GLN A CA 1
ATOM 622 C C . GLN A 1 90 ? -9.029 -2.750 17.265 1.00 93.62 90 GLN A C 1
ATOM 624 O O . GLN A 1 90 ? -8.449 -3.824 17.378 1.00 93.62 90 GLN A O 1
ATOM 629 N N . ALA A 1 91 ? -9.521 -2.331 16.098 1.00 95.00 91 ALA A N 1
ATOM 630 C CA . ALA A 1 91 ? -9.427 -3.095 14.862 1.00 95.00 91 ALA A CA 1
ATOM 631 C C . ALA A 1 91 ? -8.889 -2.198 13.746 1.00 95.00 91 ALA A C 1
ATOM 633 O O . ALA A 1 91 ? -9.664 -1.538 13.056 1.00 95.00 91 ALA A O 1
ATOM 634 N N . VAL A 1 92 ? -7.566 -2.174 13.582 1.00 96.31 92 VAL A N 1
ATOM 635 C CA . VAL A 1 92 ? -6.895 -1.473 12.480 1.00 96.31 92 VAL A CA 1
ATOM 636 C C . VAL A 1 92 ? -6.131 -2.466 11.630 1.00 96.31 92 VAL A C 1
ATOM 638 O O . VAL A 1 92 ? -5.336 -3.243 12.153 1.00 96.31 92 VAL A O 1
ATOM 641 N N . GLU A 1 93 ? -6.336 -2.400 10.321 1.00 96.50 93 GLU A N 1
ATOM 642 C CA . GLU A 1 93 ? -5.503 -3.101 9.352 1.00 96.50 93 GLU A CA 1
ATOM 643 C C . GLU A 1 93 ? -4.775 -2.089 8.468 1.00 96.50 93 GLU A C 1
ATOM 645 O O . GLU A 1 93 ? -5.333 -1.064 8.078 1.00 96.50 93 GLU A O 1
ATOM 650 N N . THR A 1 94 ? -3.501 -2.343 8.177 1.00 96.56 94 THR A N 1
ATOM 651 C CA . THR A 1 94 ? -2.685 -1.511 7.284 1.00 96.56 94 THR A CA 1
ATOM 652 C C . THR A 1 94 ? -1.988 -2.423 6.278 1.00 96.56 94 THR A C 1
ATOM 654 O O . THR A 1 94 ? -0.892 -2.909 6.569 1.00 96.56 94 THR A O 1
ATOM 657 N N . PRO A 1 95 ? -2.620 -2.723 5.129 1.00 94.31 95 PRO A N 1
ATOM 658 C CA . PRO A 1 95 ? -2.050 -3.634 4.146 1.00 94.31 95 PRO A CA 1
ATOM 659 C C . PRO A 1 95 ? -0.738 -3.066 3.598 1.00 94.31 95 PRO A C 1
ATOM 661 O O . PRO A 1 95 ? -0.691 -1.902 3.206 1.00 94.31 95 PRO A O 1
ATOM 664 N N . ASP A 1 96 ? 0.318 -3.887 3.546 1.00 93.19 96 ASP A N 1
ATOM 665 C CA . ASP A 1 96 ? 1.571 -3.510 2.882 1.00 93.19 96 ASP A CA 1
ATOM 666 C C . ASP A 1 96 ? 1.331 -3.448 1.371 1.00 93.19 96 ASP A C 1
ATOM 668 O O . ASP A 1 96 ? 1.229 -4.473 0.693 1.00 93.19 96 ASP A O 1
ATOM 672 N N . MET A 1 97 ? 1.268 -2.238 0.823 1.00 88.81 97 MET A N 1
ATOM 673 C CA . MET A 1 97 ? 1.120 -2.042 -0.619 1.00 88.81 97 MET A CA 1
ATOM 674 C C . MET A 1 97 ? 2.395 -2.376 -1.402 1.00 88.81 97 MET A C 1
ATOM 676 O O . MET A 1 97 ? 2.401 -2.263 -2.627 1.00 88.81 97 MET A O 1
ATOM 680 N N . GLN A 1 98 ? 3.480 -2.770 -0.725 1.00 85.25 98 GLN A N 1
ATOM 681 C CA . GLN A 1 98 ? 4.764 -3.129 -1.322 1.00 85.25 98 GLN A CA 1
ATOM 682 C C . GLN A 1 98 ? 5.258 -2.078 -2.323 1.00 85.25 98 GLN A C 1
ATOM 684 O O . GLN A 1 98 ? 5.836 -2.409 -3.360 1.00 85.25 98 GLN A O 1
ATOM 689 N N . MET A 1 99 ? 4.997 -0.801 -2.049 1.00 82.31 99 MET A N 1
ATOM 690 C CA . MET A 1 99 ? 5.460 0.281 -2.905 1.00 82.31 99 MET A CA 1
ATOM 691 C C . MET A 1 99 ? 6.933 0.556 -2.619 1.00 82.31 99 MET A C 1
ATOM 693 O O . MET A 1 99 ? 7.346 0.681 -1.466 1.00 82.31 99 MET A O 1
ATOM 697 N N . SER A 1 100 ? 7.740 0.675 -3.671 1.00 82.56 100 SER A N 1
ATOM 698 C CA . SER A 1 100 ? 9.118 1.144 -3.541 1.00 82.56 100 SER A CA 1
ATOM 699 C C . SER A 1 100 ? 9.496 2.053 -4.699 1.00 82.56 100 SER A C 1
ATOM 701 O O . SER A 1 100 ? 9.187 1.770 -5.857 1.00 82.56 100 SER A O 1
ATOM 703 N N . LEU A 1 101 ? 10.202 3.140 -4.384 1.00 81.75 101 LEU A N 1
ATOM 704 C CA . LEU A 1 101 ? 10.777 4.024 -5.397 1.00 81.75 101 LEU A CA 1
ATOM 705 C C . LEU A 1 101 ? 11.994 3.412 -6.091 1.00 81.75 101 LEU A C 1
ATOM 707 O O . LEU A 1 101 ? 12.232 3.746 -7.245 1.00 81.75 101 LEU A O 1
ATOM 711 N N . TRP A 1 102 ? 12.738 2.543 -5.395 1.00 78.81 102 TRP A N 1
ATOM 712 C CA . TRP A 1 102 ? 14.070 2.091 -5.818 1.00 78.81 102 TRP A CA 1
ATOM 713 C C . TRP A 1 102 ? 14.244 0.572 -5.839 1.00 78.81 102 TRP A C 1
ATOM 715 O O . TRP A 1 102 ? 15.053 0.053 -6.606 1.00 78.81 102 TRP A O 1
ATOM 725 N N . ARG A 1 103 ? 13.508 -0.173 -5.007 1.00 79.94 103 ARG A N 1
ATOM 726 C CA . ARG A 1 103 ? 13.667 -1.626 -4.936 1.00 79.94 103 ARG A CA 1
ATOM 727 C C . ARG A 1 103 ? 12.903 -2.301 -6.072 1.00 79.94 103 ARG A C 1
ATOM 729 O O . ARG A 1 103 ? 11.678 -2.235 -6.107 1.00 79.94 103 ARG A O 1
ATOM 736 N N . ILE A 1 104 ? 13.616 -2.935 -7.002 1.00 82.06 104 ILE A N 1
ATOM 737 C CA . ILE A 1 104 ? 13.055 -3.578 -8.211 1.00 82.06 104 ILE A CA 1
ATOM 738 C C . ILE A 1 104 ? 12.308 -4.884 -7.878 1.00 82.06 104 ILE A C 1
ATOM 740 O O . ILE A 1 104 ? 11.417 -5.294 -8.622 1.00 82.06 104 ILE A O 1
ATOM 744 N N . ASP A 1 105 ? 12.641 -5.525 -6.756 1.00 81.62 105 ASP A N 1
ATOM 745 C CA . ASP A 1 105 ? 12.028 -6.779 -6.296 1.00 81.62 105 ASP A CA 1
ATOM 746 C C . ASP A 1 105 ? 10.566 -6.609 -5.856 1.00 81.62 105 ASP A C 1
ATOM 748 O O . ASP A 1 105 ? 9.781 -7.556 -5.910 1.00 81.62 105 ASP A O 1
ATOM 752 N N . ARG A 1 106 ? 10.173 -5.397 -5.458 1.00 82.19 106 ARG A N 1
ATOM 753 C CA . ARG A 1 106 ? 8.816 -5.102 -5.001 1.00 82.19 106 ARG A CA 1
ATOM 754 C C . ARG A 1 106 ? 7.824 -5.036 -6.165 1.00 82.19 106 ARG A C 1
ATOM 756 O O . ARG A 1 106 ? 8.120 -4.498 -7.232 1.00 82.19 106 ARG A O 1
ATOM 763 N N . ARG A 1 107 ? 6.618 -5.577 -5.944 1.00 80.38 107 ARG A N 1
ATOM 764 C CA . ARG A 1 107 ? 5.565 -5.688 -6.971 1.00 80.38 107 ARG A CA 1
ATOM 765 C C . ARG A 1 107 ? 5.162 -4.325 -7.539 1.00 80.38 107 ARG A C 1
ATOM 767 O O . ARG A 1 107 ? 5.074 -4.194 -8.752 1.00 80.38 107 ARG A O 1
ATOM 774 N N . ASN A 1 108 ? 5.026 -3.314 -6.680 1.00 79.81 108 ASN A N 1
ATOM 775 C CA . ASN A 1 108 ? 4.656 -1.947 -7.059 1.00 79.81 108 ASN A CA 1
ATOM 776 C C . ASN A 1 108 ? 5.889 -1.025 -7.095 1.00 79.81 108 ASN A C 1
ATOM 778 O O . ASN A 1 108 ? 5.908 0.065 -6.518 1.00 79.81 108 ASN A O 1
ATOM 782 N N . SER A 1 109 ? 6.964 -1.503 -7.730 1.00 83.50 109 SER A N 1
ATOM 783 C CA . SER A 1 109 ? 8.206 -0.747 -7.901 1.00 83.50 109 SER A CA 1
ATOM 784 C C . SER A 1 109 ? 8.129 0.208 -9.091 1.00 83.50 109 SER A C 1
ATOM 786 O O . SER A 1 109 ? 7.934 -0.211 -10.240 1.00 83.50 109 SER A O 1
ATOM 788 N N . LEU A 1 110 ? 8.344 1.501 -8.834 1.00 79.69 110 LEU A N 1
ATOM 789 C CA . LEU A 1 110 ? 8.381 2.515 -9.892 1.00 79.69 110 LEU A CA 1
ATOM 790 C C . LEU A 1 110 ? 9.593 2.331 -10.814 1.00 79.69 110 LEU A C 1
ATOM 792 O O . LEU A 1 110 ? 9.448 2.464 -12.028 1.00 79.69 110 LEU A O 1
ATOM 796 N N . THR A 1 111 ? 10.759 1.942 -10.283 1.00 83.06 111 THR A N 1
ATOM 797 C CA . THR A 1 111 ? 11.951 1.667 -11.106 1.00 83.06 111 THR A CA 1
ATOM 798 C C . THR A 1 111 ? 11.714 0.508 -12.066 1.00 83.06 111 THR A C 1
ATOM 800 O O . THR A 1 111 ? 12.064 0.602 -13.240 1.00 83.06 111 THR A O 1
ATOM 803 N N . ARG A 1 112 ? 11.090 -0.581 -11.591 1.00 84.12 112 ARG A N 1
ATOM 804 C CA . ARG A 1 112 ? 10.773 -1.747 -12.429 1.00 84.12 112 ARG A CA 1
ATOM 805 C C . ARG A 1 112 ? 9.811 -1.375 -13.556 1.00 84.12 112 ARG A C 1
ATOM 807 O O . ARG A 1 112 ? 10.030 -1.770 -14.699 1.00 84.12 112 ARG A O 1
ATOM 814 N N . SER A 1 113 ? 8.779 -0.599 -13.232 1.00 80.75 113 SER A N 1
ATOM 815 C CA . SER A 1 113 ? 7.782 -0.144 -14.205 1.00 80.75 113 SER A CA 1
ATOM 816 C C . SER A 1 113 ? 8.411 0.792 -15.246 1.00 80.75 113 SER A C 1
ATOM 818 O O . SER A 1 113 ? 8.191 0.635 -16.448 1.00 80.75 113 SER A O 1
ATOM 820 N N . LEU A 1 114 ? 9.291 1.702 -14.815 1.00 82.56 114 LEU A N 1
ATOM 821 C CA . LEU A 1 114 ? 10.050 2.571 -15.714 1.00 82.56 114 LEU A CA 1
ATOM 822 C C . LEU A 1 114 ? 10.966 1.763 -16.646 1.00 82.56 114 LEU A C 1
ATOM 824 O O . LEU A 1 114 ? 10.932 1.970 -17.857 1.00 82.56 114 LEU A O 1
ATOM 828 N N . LEU A 1 115 ? 11.720 0.797 -16.106 1.00 84.50 115 LEU A N 1
ATOM 829 C CA . LEU A 1 115 ? 12.592 -0.089 -16.884 1.00 84.50 115 LEU A CA 1
ATOM 830 C C . LEU A 1 115 ? 11.796 -0.859 -17.946 1.00 84.50 115 LEU A C 1
ATOM 832 O O . LEU A 1 115 ? 12.208 -0.922 -19.103 1.00 84.50 115 LEU A O 1
ATOM 836 N N . ARG A 1 116 ? 10.625 -1.398 -17.582 1.00 82.38 116 ARG A N 1
ATOM 837 C CA . ARG A 1 116 ? 9.745 -2.101 -18.524 1.00 82.38 116 ARG A CA 1
ATOM 838 C C . ARG A 1 116 ? 9.294 -1.180 -19.656 1.00 82.38 116 ARG A C 1
ATOM 840 O O . ARG A 1 116 ? 9.280 -1.596 -20.812 1.00 82.38 116 ARG A O 1
ATOM 847 N N . THR A 1 117 ? 8.995 0.077 -19.343 1.00 78.31 117 THR A N 1
ATOM 848 C CA . THR A 1 117 ? 8.522 1.057 -20.328 1.00 78.31 117 THR A CA 1
ATOM 849 C C . THR A 1 117 ? 9.639 1.489 -21.286 1.00 78.31 117 THR A C 1
ATOM 851 O O . THR A 1 117 ? 9.400 1.596 -22.488 1.00 78.31 117 THR A O 1
ATOM 854 N N . VAL A 1 118 ? 10.872 1.622 -20.780 1.00 79.75 118 VAL A N 1
ATOM 855 C CA . VAL A 1 118 ? 12.084 1.872 -21.585 1.00 79.75 118 VAL A CA 1
ATOM 856 C C . VAL A 1 118 ? 12.343 0.714 -22.554 1.00 79.75 118 VAL A C 1
ATOM 858 O O . VAL A 1 118 ? 12.536 0.938 -23.746 1.00 79.75 118 VAL A O 1
ATOM 861 N N . VAL A 1 119 ? 12.297 -0.532 -22.066 1.00 84.25 119 VAL A N 1
ATOM 862 C CA . VAL A 1 119 ? 12.523 -1.737 -22.890 1.00 84.25 119 VAL A CA 1
ATOM 863 C C . VAL A 1 119 ? 11.441 -1.908 -23.961 1.00 84.25 119 VAL A C 1
ATOM 865 O O . VAL A 1 119 ? 11.723 -2.406 -25.046 1.00 84.25 119 VAL A O 1
ATOM 868 N N . SER A 1 120 ? 10.217 -1.453 -23.692 1.00 80.94 120 SER A N 1
ATOM 869 C CA . SER A 1 120 ? 9.091 -1.537 -24.632 1.00 80.94 120 SER A CA 1
ATOM 870 C C . SER A 1 120 ? 9.204 -0.589 -25.836 1.00 80.94 120 SER A C 1
ATOM 872 O O . SER A 1 120 ? 8.333 -0.613 -26.701 1.00 80.94 120 SER A O 1
ATOM 874 N N . GLY A 1 121 ? 10.230 0.271 -25.900 1.00 81.31 121 GLY A N 1
ATOM 875 C CA . GLY A 1 121 ? 10.434 1.200 -27.020 1.00 81.31 121 GLY A CA 1
ATOM 876 C C . GLY A 1 121 ? 9.357 2.284 -27.140 1.00 81.31 121 GLY A C 1
ATOM 877 O O . GLY A 1 121 ? 9.220 2.908 -28.191 1.00 81.31 121 GLY A O 1
ATOM 878 N N . LEU A 1 122 ? 8.579 2.509 -26.074 1.00 76.25 122 LEU A N 1
ATOM 879 C CA . LEU A 1 122 ? 7.605 3.595 -26.014 1.00 76.25 122 LEU A CA 1
ATOM 880 C C . LEU A 1 122 ? 8.322 4.946 -26.103 1.00 76.25 122 LEU A C 1
ATOM 882 O O . LEU A 1 122 ? 9.507 5.059 -25.787 1.00 76.25 122 LEU A O 1
ATOM 886 N N . TRP A 1 123 ? 7.612 5.993 -26.514 1.00 76.44 123 TRP A N 1
ATOM 887 C CA . TRP A 1 123 ? 8.198 7.331 -26.561 1.00 76.44 123 TRP A CA 1
ATOM 888 C C . TRP A 1 123 ? 8.512 7.839 -25.142 1.00 76.44 123 TRP A C 1
ATOM 890 O O . TRP A 1 123 ? 7.685 7.642 -24.248 1.00 76.44 123 TRP A O 1
ATOM 900 N N . PRO A 1 124 ? 9.645 8.539 -24.918 1.00 78.88 124 PRO A N 1
ATOM 901 C CA . PRO A 1 124 ? 10.068 8.980 -23.583 1.00 78.88 124 PRO A CA 1
ATOM 902 C C . PRO A 1 124 ? 9.010 9.779 -22.813 1.00 78.88 124 PRO A C 1
ATOM 904 O O . PRO A 1 124 ? 8.905 9.671 -21.593 1.00 78.88 124 PRO A O 1
ATOM 907 N N . SER A 1 125 ? 8.176 10.541 -23.526 1.00 80.25 125 SER A N 1
ATOM 908 C CA . SER A 1 125 ? 7.081 11.323 -22.941 1.00 80.25 125 SER A CA 1
ATOM 909 C C . SER A 1 125 ? 5.997 10.469 -22.274 1.00 80.25 125 SER A C 1
ATOM 911 O O . SER A 1 125 ? 5.283 10.961 -21.406 1.00 80.25 125 SER A O 1
ATOM 913 N N . GLN A 1 126 ? 5.876 9.190 -22.636 1.00 82.25 126 GLN A N 1
ATOM 914 C CA . GLN A 1 126 ? 4.862 8.275 -22.106 1.00 82.25 126 GLN A CA 1
ATOM 915 C C . GLN A 1 126 ? 5.380 7.406 -20.955 1.00 82.25 126 GLN A C 1
ATOM 917 O O . GLN A 1 126 ? 4.591 6.734 -20.292 1.00 82.25 126 GLN A O 1
ATOM 922 N N . TRP A 1 127 ? 6.689 7.424 -20.685 1.00 83.44 127 TRP A N 1
ATOM 923 C CA . TRP A 1 127 ? 7.310 6.506 -19.729 1.00 83.44 127 TRP A CA 1
ATOM 924 C C . TRP A 1 127 ? 6.831 6.711 -18.299 1.00 83.44 127 TRP A C 1
ATOM 926 O O . TRP A 1 127 ? 6.469 5.756 -17.614 1.00 83.44 127 TRP A O 1
ATOM 936 N N . VAL A 1 128 ? 6.788 7.968 -17.862 1.00 80.81 128 VAL A N 1
ATOM 937 C CA . VAL A 1 128 ? 6.384 8.316 -16.497 1.00 80.81 128 VAL A CA 1
ATOM 938 C C . VAL A 1 128 ? 4.904 8.016 -16.280 1.00 80.81 128 VAL A C 1
ATOM 940 O O . VAL A 1 128 ? 4.549 7.392 -15.283 1.00 80.81 128 VAL A O 1
ATOM 943 N N . ALA A 1 129 ? 4.052 8.400 -17.234 1.00 83.31 129 ALA A N 1
ATOM 944 C CA . ALA A 1 129 ? 2.620 8.134 -17.162 1.00 83.31 129 ALA A CA 1
ATOM 945 C C . ALA A 1 129 ? 2.339 6.624 -17.105 1.00 83.31 129 ALA A C 1
ATOM 947 O O . ALA A 1 129 ? 1.617 6.177 -16.219 1.00 83.31 129 ALA A O 1
ATOM 948 N N . GLY A 1 130 ? 2.980 5.834 -17.975 1.00 81.44 130 GLY A N 1
ATOM 949 C CA . GLY A 1 130 ? 2.842 4.376 -17.979 1.00 81.44 130 GLY A CA 1
ATOM 950 C C . GLY A 1 130 ? 3.283 3.733 -16.662 1.00 81.44 130 GLY A C 1
ATOM 951 O O . GLY A 1 130 ? 2.536 2.944 -16.084 1.00 81.44 130 GLY A O 1
ATOM 952 N N . ALA A 1 131 ? 4.448 4.127 -16.138 1.00 81.06 131 ALA A N 1
ATOM 953 C CA . ALA A 1 131 ? 4.957 3.608 -14.870 1.00 81.06 131 ALA A CA 1
ATOM 954 C C . ALA A 1 131 ? 4.049 3.957 -13.677 1.00 81.06 131 ALA A C 1
ATOM 956 O O . ALA A 1 131 ? 3.834 3.121 -12.797 1.00 81.06 131 ALA A O 1
ATOM 957 N N . MET A 1 132 ? 3.485 5.169 -13.651 1.00 83.50 132 MET A N 1
ATOM 958 C CA . MET A 1 132 ? 2.525 5.575 -12.623 1.00 83.50 132 MET A CA 1
ATOM 959 C C . MET A 1 132 ? 1.203 4.815 -12.739 1.00 83.50 132 MET A C 1
ATOM 961 O O . MET A 1 132 ? 0.678 4.378 -11.719 1.00 83.50 132 MET A O 1
ATOM 965 N N . THR A 1 133 ? 0.673 4.618 -13.951 1.00 88.38 133 THR A N 1
ATOM 966 C CA . THR A 1 133 ? -0.570 3.862 -14.166 1.00 88.38 133 THR A CA 1
ATOM 967 C C . THR A 1 133 ? -0.424 2.402 -13.748 1.00 88.38 133 THR A C 1
ATOM 969 O O . THR A 1 133 ? -1.308 1.881 -13.073 1.00 88.38 133 THR A O 1
ATOM 972 N N . GLU A 1 134 ? 0.686 1.750 -14.100 1.00 85.88 134 GLU A N 1
ATOM 973 C CA . GLU A 1 134 ? 0.945 0.358 -13.713 1.00 85.88 134 GLU A CA 1
ATOM 974 C C . GLU A 1 134 ? 1.090 0.212 -12.190 1.00 85.88 134 GLU A C 1
ATOM 976 O O . GLU A 1 134 ? 0.456 -0.657 -11.590 1.00 85.88 134 GLU A O 1
ATOM 981 N N . SER A 1 135 ? 1.846 1.110 -11.550 1.00 84.12 135 SER A N 1
ATOM 982 C CA . SER A 1 135 ? 1.989 1.131 -10.089 1.00 84.12 135 SER A CA 1
ATOM 983 C C . SER A 1 135 ? 0.651 1.386 -9.382 1.00 84.12 135 SER A C 1
ATOM 985 O O . SER A 1 135 ? 0.289 0.667 -8.451 1.00 84.12 135 SER A O 1
ATOM 987 N N . LEU A 1 136 ? -0.137 2.352 -9.868 1.00 88.25 136 LEU A N 1
ATOM 988 C CA . LEU A 1 136 ? -1.465 2.649 -9.332 1.00 88.25 136 LEU A CA 1
ATOM 989 C C . LEU A 1 136 ? -2.413 1.453 -9.467 1.00 88.25 136 LEU A C 1
ATOM 991 O O . LEU A 1 136 ? -3.134 1.146 -8.520 1.00 88.25 136 LEU A O 1
ATOM 995 N N . ALA A 1 137 ? -2.409 0.764 -10.611 1.00 89.88 137 ALA A N 1
ATOM 996 C CA . ALA A 1 137 ? -3.235 -0.421 -10.819 1.00 89.88 137 ALA A CA 1
ATOM 997 C C . ALA A 1 137 ? -2.914 -1.516 -9.789 1.00 89.88 137 ALA A C 1
ATOM 999 O O . ALA A 1 137 ? -3.829 -2.054 -9.165 1.00 89.88 137 ALA A O 1
ATOM 1000 N N . GLY A 1 138 ? -1.628 -1.777 -9.539 1.00 88.94 138 GLY A N 1
ATOM 1001 C CA . GLY A 1 138 ? -1.203 -2.735 -8.519 1.00 88.94 138 GLY A CA 1
ATOM 1002 C C . GLY A 1 138 ? -1.581 -2.317 -7.093 1.00 88.94 138 GLY A C 1
ATOM 1003 O O . GLY A 1 138 ? -1.992 -3.160 -6.294 1.00 88.94 138 GLY A O 1
ATOM 1004 N N . CYS A 1 139 ? -1.530 -1.022 -6.766 1.00 90.19 139 CYS A N 1
ATOM 1005 C CA . CYS A 1 139 ? -2.035 -0.520 -5.485 1.00 90.19 139 CYS A CA 1
ATOM 1006 C C . CYS A 1 139 ? -3.550 -0.722 -5.346 1.00 90.19 139 CYS A C 1
ATOM 1008 O O . CYS A 1 139 ? -4.013 -1.185 -4.305 1.00 90.19 139 CYS A O 1
ATOM 1010 N N . LEU A 1 140 ? -4.324 -0.430 -6.396 1.00 93.88 140 LEU A N 1
ATOM 1011 C CA . LEU A 1 140 ? -5.778 -0.612 -6.395 1.00 93.88 140 LEU A CA 1
ATOM 1012 C C . LEU A 1 140 ? -6.183 -2.085 -6.255 1.00 93.88 140 LEU A C 1
ATOM 1014 O O . LEU A 1 140 ? -7.199 -2.377 -5.624 1.00 93.88 140 LEU A O 1
ATOM 1018 N N . GLU A 1 141 ? -5.404 -3.021 -6.803 1.00 94.62 141 GLU A N 1
ATOM 1019 C CA . GLU A 1 141 ? -5.612 -4.459 -6.588 1.00 94.62 141 GLU A CA 1
ATOM 1020 C C . GLU A 1 141 ? -5.461 -4.839 -5.111 1.00 94.62 141 GLU A C 1
ATOM 1022 O O . GLU A 1 141 ? -6.358 -5.474 -4.553 1.00 94.62 141 GLU A O 1
ATOM 1027 N N . VAL A 1 142 ? -4.370 -4.409 -4.464 1.00 93.06 142 VAL A N 1
ATOM 1028 C CA . VAL A 1 142 ? -4.126 -4.671 -3.034 1.00 93.06 142 VAL A CA 1
ATOM 1029 C C . VAL A 1 142 ? -5.220 -4.042 -2.174 1.00 93.06 142 VAL A C 1
ATOM 1031 O O . VAL A 1 142 ? -5.762 -4.696 -1.288 1.00 93.06 142 VAL A O 1
ATOM 1034 N N . GLN A 1 143 ? -5.600 -2.797 -2.467 1.00 94.19 143 GLN A N 1
ATOM 1035 C CA . GLN A 1 143 ? -6.663 -2.099 -1.744 1.00 94.19 143 GLN A CA 1
ATOM 1036 C C . GLN A 1 143 ? -8.016 -2.798 -1.899 1.00 94.19 143 GLN A C 1
ATOM 1038 O O . GLN A 1 143 ? -8.740 -2.959 -0.917 1.00 94.19 143 GLN A O 1
ATOM 1043 N N . ARG A 1 144 ? -8.361 -3.255 -3.110 1.00 96.31 144 ARG A N 1
ATOM 1044 C CA . ARG A 1 144 ? -9.608 -3.990 -3.354 1.00 96.31 144 ARG A CA 1
ATOM 1045 C C . ARG A 1 144 ? -9.639 -5.308 -2.580 1.00 96.31 144 ARG A C 1
ATOM 1047 O O . ARG A 1 144 ? -10.672 -5.612 -1.988 1.00 96.31 144 ARG A O 1
ATOM 1054 N N . ALA A 1 145 ? -8.538 -6.061 -2.578 1.00 96.06 145 ALA A N 1
ATOM 1055 C CA . ALA A 1 145 ? -8.427 -7.300 -1.809 1.00 96.06 145 ALA A CA 1
ATOM 1056 C C . ALA A 1 145 ? -8.584 -7.030 -0.304 1.00 96.06 145 ALA A C 1
ATOM 1058 O O . ALA A 1 145 ? -9.453 -7.615 0.335 1.00 96.06 145 ALA A O 1
ATOM 1059 N N . ALA A 1 146 ? -7.857 -6.044 0.228 1.00 95.56 146 ALA A N 1
ATOM 1060 C CA . ALA A 1 146 ? -7.931 -5.679 1.640 1.00 95.56 146 ALA A CA 1
ATOM 1061 C C . ALA A 1 146 ? -9.342 -5.234 2.064 1.00 95.56 146 ALA A C 1
ATOM 1063 O O . ALA A 1 146 ? -9.821 -5.617 3.125 1.00 95.56 146 ALA A O 1
ATOM 1064 N N . VAL A 1 147 ? -10.060 -4.472 1.231 1.00 97.31 147 VAL A N 1
ATOM 1065 C CA . VAL A 1 147 ? -11.456 -4.094 1.519 1.00 97.31 147 VAL A CA 1
ATOM 1066 C C . VAL A 1 147 ? -12.380 -5.314 1.528 1.00 97.31 147 VAL A C 1
ATOM 1068 O O . VAL A 1 147 ? -13.256 -5.403 2.390 1.00 97.31 147 VAL A O 1
ATOM 1071 N N . ALA A 1 148 ? -12.207 -6.244 0.586 1.00 96.62 148 ALA A N 1
ATOM 1072 C CA . ALA A 1 148 ? -13.032 -7.447 0.497 1.00 96.62 148 ALA A CA 1
ATOM 1073 C C . ALA A 1 148 ? -12.825 -8.383 1.701 1.00 96.62 148 ALA A C 1
ATOM 1075 O O . ALA A 1 148 ? -13.808 -8.882 2.262 1.00 96.62 148 ALA A O 1
ATOM 1076 N N . ASP A 1 149 ? -11.570 -8.559 2.115 1.00 96.62 149 ASP A N 1
ATOM 1077 C CA . ASP A 1 149 ? -11.169 -9.458 3.197 1.00 96.62 149 ASP A CA 1
ATOM 1078 C C . ASP A 1 149 ? -11.445 -8.832 4.568 1.00 96.62 149 ASP A C 1
ATOM 1080 O O . ASP A 1 149 ? -12.146 -9.411 5.404 1.00 96.62 149 ASP A O 1
ATOM 1084 N N . PHE A 1 150 ? -10.974 -7.601 4.786 1.00 97.00 150 PHE A N 1
ATOM 1085 C CA . PHE A 1 150 ? -11.131 -6.923 6.064 1.00 97.00 150 PHE A CA 1
ATOM 1086 C C . PHE A 1 150 ? -12.544 -6.385 6.262 1.00 97.00 150 PHE A C 1
ATOM 1088 O O . PHE A 1 150 ? -12.996 -6.353 7.392 1.00 97.00 150 PHE A O 1
ATOM 1095 N N . ARG A 1 151 ? -13.312 -6.006 5.234 1.00 96.75 151 ARG A N 1
ATOM 1096 C CA . ARG A 1 151 ? -14.657 -5.397 5.390 1.00 96.75 151 ARG A CA 1
ATOM 1097 C C . ARG A 1 151 ? -14.682 -4.242 6.419 1.00 96.75 151 ARG A C 1
ATOM 1099 O O . ARG A 1 151 ? -15.373 -4.356 7.442 1.00 96.75 151 ARG A O 1
ATOM 1106 N N . PRO A 1 152 ? -13.896 -3.173 6.201 1.00 96.94 152 PRO A N 1
ATOM 1107 C CA . PRO A 1 152 ? -13.825 -2.048 7.128 1.00 96.94 152 PRO A CA 1
ATOM 1108 C C . PRO A 1 152 ? -15.155 -1.303 7.252 1.00 96.94 152 PRO A C 1
ATOM 1110 O O . PRO A 1 152 ? -15.940 -1.245 6.308 1.00 96.94 152 PRO A O 1
ATOM 1113 N N . ASP A 1 153 ? -15.357 -0.665 8.403 1.00 96.38 153 ASP A N 1
ATOM 1114 C CA . ASP A 1 153 ? -16.390 0.357 8.582 1.00 96.38 153 ASP A CA 1
ATOM 1115 C C . ASP A 1 153 ? -15.922 1.711 8.023 1.00 96.38 153 ASP A C 1
ATOM 1117 O O . ASP A 1 153 ? -16.728 2.493 7.519 1.00 96.38 153 ASP A O 1
ATOM 1121 N N . VAL A 1 154 ? -14.615 1.991 8.117 1.00 96.44 154 VAL A N 1
ATOM 1122 C CA . VAL A 1 154 ? -13.987 3.238 7.660 1.00 96.44 154 VAL A CA 1
ATOM 1123 C C . VAL A 1 154 ? -12.664 2.933 6.964 1.00 96.44 154 VAL A C 1
ATOM 1125 O O . VAL A 1 154 ? -11.867 2.132 7.452 1.00 96.44 154 VAL A O 1
ATOM 1128 N N . VAL A 1 155 ? -12.428 3.604 5.838 1.00 95.75 155 VAL A N 1
ATOM 1129 C CA . VAL A 1 155 ? -11.141 3.614 5.134 1.00 95.75 155 VAL A CA 1
ATOM 1130 C C . VAL A 1 155 ? -10.487 4.975 5.352 1.00 95.75 155 VAL A C 1
ATOM 1132 O O . VAL A 1 155 ? -11.155 5.998 5.182 1.00 95.75 155 VAL A O 1
ATOM 1135 N N . VAL A 1 156 ? -9.217 4.975 5.760 1.00 93.31 156 VAL A N 1
ATOM 11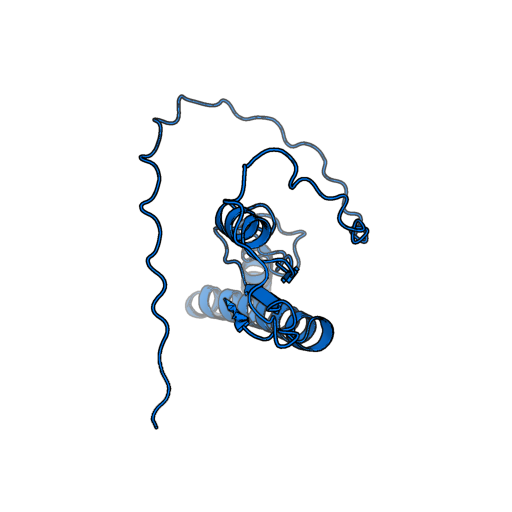36 C CA . VAL A 1 156 ? -8.405 6.172 6.049 1.00 93.31 156 VAL A CA 1
ATOM 1137 C C . VAL A 1 156 ? -7.191 6.206 5.142 1.00 93.3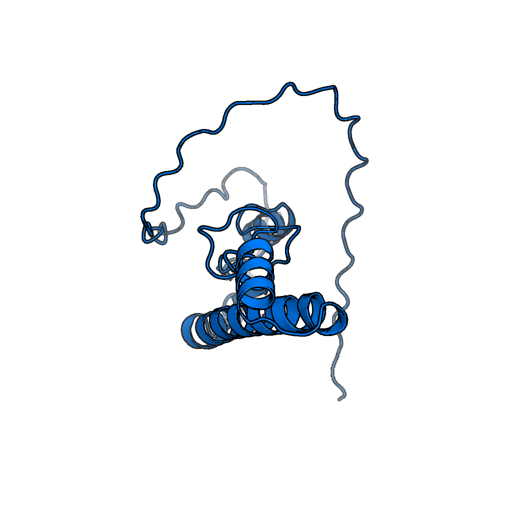1 156 VAL A C 1
ATOM 1139 O O . VAL A 1 156 ? -6.569 5.132 4.990 1.00 93.31 156 VAL A O 1
#

Organism: NCBI:txid73025